Protein AF-A0A3Q0CL57-F1 (afdb_monomer)

Foldseek 3Di:
DDDDDDPDDPVVVVVVVPDDPPPPDPPPCPVVVVVVVVVVVVVVVVVCVVVVVVVVVVVVVVCVVVVVVCVVVVCPPPPPPPPDDDDPDDDLVSLCVVLVHDSPDDPVSSVVSVVVVCVVVPVVVVD

Radius of gyration: 49.81 Å; Cα contacts (8 Å, |Δi|>4): 18; chains: 1; bounding box: 84×33×140 Å

pLDDT: mean 76.53, std 18.04, range [35.81, 96.81]

Solvent-accessible surface area (backbone atoms only — not comparable to full-atom values): 8117 Å² total; per-residue (Å²): 133,90,82,87,80,85,91,75,77,78,70,66,62,69,64,64,77,70,65,76,79,78,78,70,73,70,95,72,72,66,52,61,67,56,55,50,48,53,50,52,50,51,51,51,53,51,51,52,52,51,53,51,53,53,51,53,65,61,42,58,64,49,49,52,52,51,51,52,50,48,48,59,61,75,42,69,65,77,65,81,64,81,85,75,79,82,68,97,63,91,42,68,65,54,53,18,62,75,50,74,46,62,79,85,58,54,73,69,60,51,54,52,34,49,53,53,51,48,68,73,67,34,76,91,71,75,118

Mean predicted aligned error: 19.65 Å

Nearest PDB structures (foldseek):
  6f08-assembly1_A  TM=1.823E-01  e=7.101E+00  Homo sapiens

Secondary structure (DSSP, 8-state):
---------SSTTTSGGGPPP-----TT---HHHHHHHHHHHHHHHHHHHHHHHHHHHHHHHHHHHHHHHHHHHS--------SS--SS--HHHHHHHHTS-TT--HHHHHHHHHHHHHHS-GGG--

Structure (mmCIF, N/CA/C/O backbone):
data_AF-A0A3Q0CL57-F1
#
_entry.id   AF-A0A3Q0CL57-F1
#
loop_
_atom_site.group_PDB
_atom_site.id
_atom_site.type_symbol
_atom_site.label_atom_id
_atom_site.label_alt_id
_atom_site.label_comp_id
_atom_site.label_asym_id
_atom_site.label_entity_id
_atom_site.label_seq_id
_atom_site.pdbx_PDB_ins_code
_atom_site.Cartn_x
_atom_site.Cartn_y
_atom_site.Cartn_z
_atom_site.occupancy
_atom_site.B_iso_or_equiv
_atom_site.auth_seq_id
_atom_site.auth_comp_id
_atom_site.auth_asym_id
_atom_site.auth_atom_id
_atom_site.pdbx_PDB_model_num
ATOM 1 N N . MET A 1 1 ? 60.963 -27.888 -113.041 1.00 37.59 1 MET A N 1
ATOM 2 C CA . MET A 1 1 ? 61.344 -26.590 -112.445 1.00 37.59 1 MET A CA 1
ATOM 3 C C . MET A 1 1 ? 60.180 -25.626 -112.591 1.00 37.59 1 MET A C 1
ATOM 5 O O . MET A 1 1 ? 59.725 -25.489 -113.714 1.00 37.59 1 MET A O 1
ATOM 9 N N . ALA A 1 2 ? 59.796 -24.994 -111.471 1.00 40.41 2 ALA A N 1
ATOM 10 C CA . ALA A 1 2 ? 59.163 -23.669 -111.335 1.00 40.41 2 ALA A CA 1
ATOM 11 C C . ALA A 1 2 ? 57.761 -23.439 -111.946 1.00 40.41 2 ALA A C 1
ATOM 13 O O . ALA A 1 2 ? 57.467 -23.939 -113.016 1.00 40.41 2 ALA A O 1
ATOM 14 N N . THR A 1 3 ? 56.835 -22.643 -111.406 1.00 42.09 3 THR A N 1
ATOM 15 C CA . THR A 1 3 ? 56.542 -22.008 -110.099 1.00 42.09 3 THR A CA 1
ATOM 16 C C . THR A 1 3 ? 55.230 -21.236 -110.312 1.00 42.09 3 THR A C 1
ATOM 18 O O . THR A 1 3 ? 55.023 -20.709 -111.401 1.00 42.09 3 THR A O 1
ATOM 21 N N . GLY A 1 4 ? 54.442 -21.042 -109.251 1.00 35.81 4 GLY A N 1
ATOM 22 C CA . GLY A 1 4 ? 53.439 -19.969 -109.155 1.00 35.81 4 GLY A CA 1
ATOM 23 C C . GLY A 1 4 ? 52.026 -20.434 -109.508 1.00 35.81 4 GLY A C 1
ATOM 24 O O . GLY A 1 4 ? 51.805 -21.039 -110.543 1.00 35.81 4 GLY A O 1
ATOM 25 N N . GLY A 1 5 ? 51.007 -20.244 -108.682 1.00 39.03 5 GLY A N 1
ATOM 26 C CA . GLY A 1 5 ? 50.812 -19.222 -107.656 1.00 39.03 5 GLY A CA 1
ATOM 27 C C . GLY A 1 5 ? 49.404 -18.680 -107.886 1.00 39.03 5 GLY A C 1
ATOM 28 O O . GLY A 1 5 ? 49.144 -18.080 -108.923 1.00 39.03 5 GLY A O 1
ATOM 29 N N . GLY A 1 6 ? 48.480 -19.012 -106.983 1.00 49.56 6 GLY A N 1
ATOM 30 C CA . GLY A 1 6 ? 47.045 -18.819 -107.168 1.00 49.56 6 GLY A CA 1
ATOM 31 C C . GLY A 1 6 ? 46.614 -17.361 -107.329 1.00 49.56 6 GLY A C 1
ATOM 32 O O . GLY A 1 6 ? 47.195 -16.454 -106.741 1.00 49.56 6 GLY A O 1
ATOM 33 N N . VAL A 1 7 ? 45.530 -17.163 -108.080 1.00 47.75 7 VAL A N 1
ATOM 34 C CA . VAL A 1 7 ? 44.780 -15.902 -108.122 1.00 47.75 7 VAL A CA 1
ATOM 35 C C . VAL A 1 7 ? 43.392 -16.164 -107.545 1.00 47.75 7 VAL A C 1
ATOM 37 O O . VAL A 1 7 ? 42.390 -16.231 -108.248 1.00 47.75 7 VAL A O 1
ATOM 40 N N . ALA A 1 8 ? 43.355 -16.368 -106.232 1.00 56.56 8 ALA A N 1
ATOM 41 C CA . ALA A 1 8 ? 42.172 -16.111 -105.426 1.00 56.56 8 ALA A CA 1
ATOM 42 C C . ALA A 1 8 ? 42.371 -14.754 -104.734 1.00 56.56 8 ALA A C 1
ATOM 44 O O . ALA A 1 8 ? 43.501 -14.361 -104.459 1.00 56.56 8 ALA A O 1
ATOM 45 N N . SER A 1 9 ? 41.275 -14.070 -104.419 1.00 58.75 9 SER A N 1
ATOM 46 C CA . SER A 1 9 ? 41.227 -12.858 -103.585 1.00 58.75 9 SER A CA 1
ATOM 47 C C . SER A 1 9 ? 41.610 -11.531 -104.243 1.00 58.75 9 SER A C 1
ATOM 49 O O . SER A 1 9 ? 42.675 -10.967 -104.009 1.00 58.75 9 SER A O 1
ATOM 51 N N . ARG A 1 10 ? 40.636 -10.926 -104.933 1.00 56.88 10 ARG A N 1
ATOM 52 C CA . ARG A 1 10 ? 40.488 -9.455 -104.933 1.00 56.88 10 ARG A CA 1
ATOM 53 C C . ARG A 1 10 ? 39.124 -8.953 -104.448 1.00 56.88 10 ARG A C 1
ATOM 55 O O . ARG A 1 10 ? 39.043 -7.812 -104.010 1.00 56.88 10 ARG A O 1
ATOM 62 N N . GLU A 1 11 ? 38.091 -9.797 -104.409 1.00 55.69 11 GLU A N 1
ATOM 63 C CA . GLU A 1 11 ? 36.780 -9.429 -103.837 1.00 55.69 11 GLU A CA 1
ATOM 64 C C . GLU A 1 11 ? 36.650 -9.761 -102.342 1.00 55.69 11 GLU A C 1
ATOM 66 O O . GLU A 1 11 ? 36.037 -8.997 -101.600 1.00 55.69 11 GLU A O 1
ATOM 71 N N . GLY A 1 12 ? 37.317 -10.817 -101.857 1.00 56.66 12 GLY A N 1
ATOM 72 C CA . GLY A 1 12 ? 37.305 -11.197 -100.435 1.00 56.66 12 GLY A CA 1
ATOM 73 C C . GLY A 1 12 ? 38.021 -10.216 -99.496 1.00 56.66 12 GLY A C 1
ATOM 74 O O . GLY A 1 12 ? 37.795 -10.245 -98.291 1.00 56.66 12 GLY A O 1
ATOM 75 N N . LEU A 1 13 ? 38.851 -9.316 -100.034 1.00 54.38 13 LEU A N 1
ATOM 76 C CA . LEU A 1 13 ? 39.576 -8.317 -99.240 1.00 54.38 13 LEU A CA 1
ATOM 77 C C . LEU A 1 13 ? 38.745 -7.061 -98.950 1.00 54.38 13 LEU A C 1
ATOM 79 O O . LEU A 1 13 ? 39.041 -6.362 -97.990 1.00 54.38 13 LEU A O 1
ATOM 83 N N . ARG A 1 14 ? 37.675 -6.795 -99.716 1.00 57.12 14 ARG A N 1
ATOM 84 C CA . ARG A 1 14 ? 36.785 -5.645 -99.462 1.00 57.12 14 ARG A CA 1
ATOM 85 C C . ARG A 1 14 ? 35.783 -5.896 -98.333 1.00 57.12 14 ARG A C 1
ATOM 87 O O . ARG A 1 14 ? 35.290 -4.948 -97.738 1.00 57.12 14 ARG A O 1
ATOM 94 N N . TYR A 1 15 ? 35.512 -7.163 -98.014 1.00 55.62 15 TYR A N 1
ATOM 95 C CA . TYR A 1 15 ? 34.658 -7.558 -96.887 1.00 55.62 15 TYR A CA 1
ATOM 96 C C . TYR A 1 15 ? 35.423 -7.682 -95.560 1.00 55.62 15 TYR A C 1
ATOM 98 O O . TYR A 1 15 ? 34.807 -7.663 -94.499 1.00 55.62 15 TYR A O 1
ATOM 106 N N . ALA A 1 16 ? 36.756 -7.772 -95.601 1.00 56.25 16 ALA A N 1
ATOM 107 C CA . ALA A 1 16 ? 37.589 -7.855 -94.402 1.00 56.25 16 ALA A CA 1
ATOM 108 C C . ALA A 1 16 ? 37.779 -6.496 -93.698 1.00 56.25 16 ALA A C 1
ATOM 110 O O . ALA A 1 16 ? 38.084 -6.466 -92.509 1.00 56.25 16 ALA A O 1
ATOM 111 N N . GLU A 1 17 ? 37.558 -5.377 -94.398 1.00 57.62 17 GLU A N 1
ATOM 112 C CA . GLU A 1 17 ? 37.671 -4.021 -93.831 1.00 57.62 17 GLU A CA 1
ATOM 113 C C . GLU A 1 17 ? 36.427 -3.559 -93.049 1.00 57.62 17 GLU A C 1
ATOM 115 O O . GLU A 1 17 ? 36.458 -2.502 -92.426 1.00 57.62 17 GLU A O 1
ATOM 120 N N . TYR A 1 18 ? 35.352 -4.354 -93.011 1.00 56.44 18 TYR A N 1
ATOM 121 C CA . TYR A 1 18 ? 34.119 -4.049 -92.267 1.00 56.44 18 TYR A CA 1
ATOM 122 C C . TYR A 1 18 ? 33.903 -4.968 -91.055 1.00 56.44 18 TYR A C 1
ATOM 124 O O . TYR A 1 18 ? 32.776 -5.333 -90.721 1.00 56.44 18 TYR A O 1
ATOM 132 N N . LEU A 1 19 ? 34.977 -5.351 -90.363 1.00 61.03 19 LEU A N 1
ATOM 133 C CA . LEU A 1 19 ? 34.835 -5.942 -89.034 1.00 61.03 19 LEU A CA 1
ATOM 134 C C . LEU A 1 19 ? 34.600 -4.814 -88.017 1.00 61.03 19 LEU A C 1
ATOM 136 O O . LEU A 1 19 ? 35.477 -3.959 -87.864 1.00 61.03 19 LEU A O 1
ATOM 140 N N . PRO A 1 20 ? 33.446 -4.773 -87.318 1.00 61.50 20 PRO A N 1
ATOM 141 C CA . PRO A 1 20 ? 33.276 -3.837 -86.218 1.00 61.50 20 PRO A CA 1
ATOM 142 C C . PRO A 1 20 ? 34.378 -4.106 -85.188 1.00 61.50 20 PRO A C 1
ATOM 144 O O . PRO A 1 20 ? 34.726 -5.273 -84.965 1.00 61.50 20 PRO A O 1
ATOM 147 N N . PRO A 1 21 ? 34.947 -3.063 -84.557 1.00 56.28 21 PRO A N 1
ATOM 148 C CA . PRO A 1 21 ? 35.914 -3.269 -83.497 1.00 56.28 21 PRO A CA 1
ATOM 149 C C . PRO A 1 21 ? 35.262 -4.173 -82.453 1.00 56.28 21 PRO A C 1
ATOM 151 O O . PRO A 1 21 ? 34.196 -3.853 -81.925 1.00 56.28 21 PRO A O 1
ATOM 154 N N . SER A 1 22 ? 35.884 -5.326 -82.187 1.00 54.50 22 SER A N 1
ATOM 155 C CA . SER A 1 22 ? 35.578 -6.099 -80.992 1.00 54.50 22 SER A CA 1
ATOM 156 C C . SER A 1 22 ? 35.754 -5.131 -79.836 1.00 54.50 22 SER A C 1
ATOM 158 O O . SER A 1 22 ? 36.866 -4.674 -79.566 1.00 54.50 22 SER A O 1
ATOM 160 N N . THR A 1 23 ? 34.642 -4.735 -79.224 1.00 58.84 23 THR A N 1
ATOM 161 C CA . THR A 1 23 ? 34.646 -3.971 -77.989 1.00 58.84 23 THR A CA 1
ATOM 162 C C . THR A 1 23 ? 35.293 -4.875 -76.955 1.00 58.84 23 THR A C 1
ATOM 164 O O . THR A 1 23 ? 34.615 -5.687 -76.321 1.00 58.84 23 THR A O 1
ATOM 167 N N . GLY A 1 24 ? 36.619 -4.786 -76.844 1.00 54.41 24 GLY A N 1
ATOM 168 C CA . GLY A 1 24 ? 37.347 -5.288 -75.698 1.00 54.41 24 GLY A CA 1
ATOM 169 C C . GLY A 1 24 ? 36.616 -4.748 -74.485 1.00 54.41 24 GLY A C 1
ATOM 170 O O . GLY A 1 24 ? 36.499 -3.532 -74.315 1.00 54.41 24 GLY A O 1
ATOM 171 N N . LYS A 1 25 ? 36.012 -5.654 -73.713 1.00 61.19 25 LYS A N 1
ATOM 172 C CA . LYS A 1 25 ? 35.486 -5.299 -72.402 1.00 61.19 25 LYS A CA 1
ATOM 173 C C . LYS A 1 25 ? 36.639 -4.619 -71.668 1.00 61.19 25 LYS A C 1
ATOM 175 O O . LYS A 1 25 ? 37.733 -5.176 -71.668 1.00 61.19 25 LYS A O 1
ATOM 180 N N . PRO A 1 26 ? 36.446 -3.415 -71.122 1.00 55.72 26 PRO A N 1
ATOM 181 C CA . PRO A 1 26 ? 37.505 -2.785 -70.364 1.00 55.72 26 PRO A CA 1
ATOM 182 C C . PRO A 1 26 ? 37.817 -3.692 -69.172 1.00 55.72 26 PRO A C 1
ATOM 184 O O . PRO A 1 26 ? 36.954 -3.908 -68.324 1.00 55.72 26 PRO A O 1
ATOM 187 N N . ASP A 1 27 ? 39.054 -4.184 -69.083 1.00 55.69 27 ASP A N 1
AT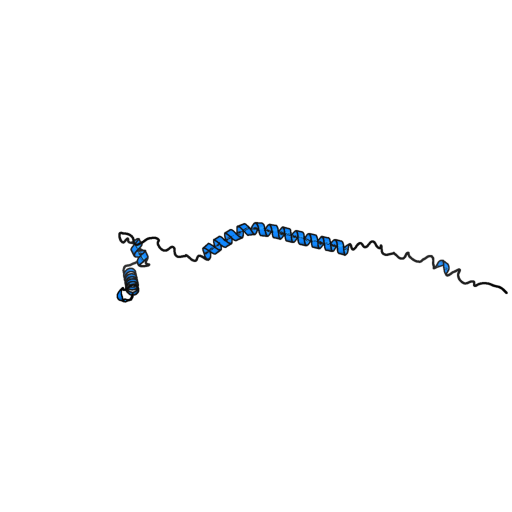OM 188 C CA . ASP A 1 27 ? 39.599 -4.948 -67.944 1.00 55.69 27 ASP A CA 1
ATOM 189 C C . ASP A 1 27 ? 39.754 -4.081 -66.670 1.00 55.69 27 ASP A C 1
ATOM 191 O O . ASP A 1 27 ? 40.553 -4.354 -65.779 1.00 55.69 27 ASP A O 1
ATOM 195 N N . ALA A 1 28 ? 38.969 -3.006 -66.586 1.00 58.94 28 ALA A N 1
ATOM 196 C CA . ALA A 1 28 ? 38.838 -2.102 -65.460 1.00 58.94 28 ALA A CA 1
ATOM 197 C C . ALA A 1 28 ? 37.406 -2.122 -64.902 1.00 58.94 28 ALA A C 1
ATOM 199 O O . ALA A 1 28 ? 36.945 -1.122 -64.355 1.00 58.94 28 ALA A O 1
ATOM 200 N N . ASP A 1 29 ? 36.701 -3.254 -64.995 1.00 53.47 29 ASP A N 1
ATOM 201 C CA . ASP A 1 29 ? 35.563 -3.523 -64.110 1.00 53.47 29 ASP A CA 1
ATOM 202 C C . ASP A 1 29 ? 36.127 -3.872 -62.720 1.00 53.47 29 ASP A C 1
ATOM 204 O O . ASP A 1 29 ? 36.053 -5.001 -62.246 1.00 53.47 29 ASP A O 1
ATOM 208 N N . ILE A 1 30 ? 36.808 -2.899 -62.097 1.00 60.59 30 ILE A N 1
ATOM 209 C CA . ILE A 1 30 ? 37.158 -2.930 -60.676 1.00 60.59 30 ILE A CA 1
ATOM 210 C C . ILE A 1 30 ? 35.822 -3.057 -59.977 1.00 60.59 30 ILE A C 1
ATOM 212 O O . ILE A 1 30 ? 35.117 -2.056 -59.897 1.00 60.59 30 ILE A O 1
ATOM 216 N N . ASP A 1 31 ? 35.485 -4.278 -59.557 1.00 62.53 31 ASP A N 1
ATOM 217 C CA . ASP A 1 31 ? 34.192 -4.751 -59.071 1.00 62.53 31 ASP A CA 1
ATOM 218 C C . ASP A 1 31 ? 33.347 -3.649 -58.420 1.00 62.53 31 ASP A C 1
ATOM 220 O O . ASP A 1 31 ? 33.216 -3.560 -57.195 1.00 62.53 31 ASP A O 1
ATOM 224 N N . HIS A 1 32 ? 32.730 -2.782 -59.228 1.00 63.47 32 HIS A N 1
ATOM 225 C CA . HIS A 1 32 ? 32.005 -1.628 -58.706 1.00 63.47 32 HIS A CA 1
ATOM 226 C C . HIS A 1 32 ? 30.784 -2.131 -5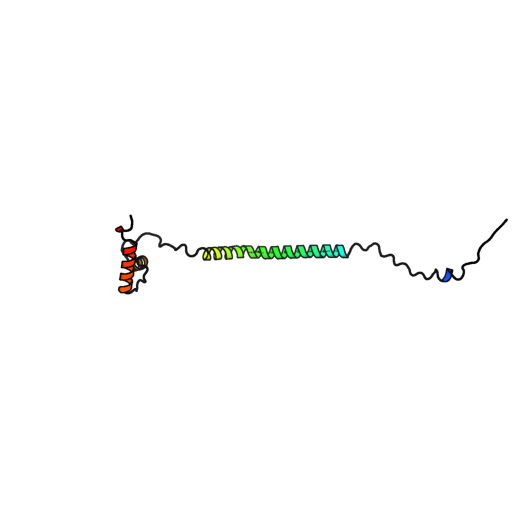7.939 1.00 63.47 32 HIS A C 1
ATOM 228 O O . HIS A 1 32 ? 30.326 -1.500 -56.988 1.00 63.47 32 HIS A O 1
ATOM 234 N N . ALA A 1 33 ? 30.306 -3.321 -58.307 1.00 66.88 33 ALA A N 1
ATOM 235 C CA . ALA A 1 33 ? 29.348 -4.105 -57.557 1.00 66.88 33 ALA A CA 1
ATOM 236 C C . ALA A 1 33 ? 29.877 -4.534 -56.175 1.00 66.88 33 ALA A C 1
ATOM 238 O O . ALA A 1 33 ? 29.152 -4.379 -55.194 1.00 66.88 33 ALA A O 1
ATOM 239 N N . ALA A 1 34 ? 31.113 -5.030 -56.054 1.00 74.12 34 ALA A N 1
ATOM 240 C CA . ALA A 1 34 ? 31.694 -5.405 -54.762 1.00 74.12 34 ALA A CA 1
ATOM 241 C C . ALA A 1 34 ? 32.012 -4.174 -53.900 1.00 74.12 34 ALA A C 1
ATOM 243 O O . ALA A 1 34 ? 31.645 -4.148 -52.728 1.00 74.12 34 ALA A O 1
ATOM 244 N N . GLY A 1 35 ? 32.576 -3.111 -54.482 1.00 80.75 35 GLY A N 1
ATOM 245 C CA . GLY A 1 35 ? 32.821 -1.842 -53.792 1.00 80.75 35 GLY A CA 1
ATOM 246 C C . GLY A 1 35 ? 31.534 -1.200 -53.263 1.00 80.75 35 GLY A C 1
ATOM 247 O O . GLY A 1 35 ? 31.462 -0.826 -52.094 1.00 80.75 35 GLY A O 1
ATOM 248 N N . ARG A 1 36 ? 30.465 -1.153 -54.072 1.00 81.81 36 ARG A N 1
ATOM 249 C CA . ARG A 1 36 ? 29.143 -0.662 -53.631 1.00 81.81 36 ARG A CA 1
ATOM 250 C C . ARG A 1 36 ? 28.544 -1.526 -52.524 1.00 81.81 36 ARG A C 1
ATOM 252 O O . ARG A 1 36 ? 27.955 -0.979 -51.597 1.00 81.81 36 ARG A O 1
ATOM 259 N N . ARG A 1 37 ? 28.704 -2.854 -52.589 1.00 85.69 37 ARG A N 1
ATOM 260 C CA . ARG A 1 37 ? 28.251 -3.774 -51.530 1.00 85.69 37 ARG A CA 1
ATOM 261 C C . ARG A 1 37 ? 29.009 -3.538 -50.228 1.00 85.69 37 ARG A C 1
ATOM 263 O O . ARG A 1 37 ? 28.375 -3.448 -49.186 1.00 85.69 37 ARG A O 1
ATOM 270 N N . LEU A 1 38 ? 30.329 -3.372 -50.281 1.00 90.62 38 LEU A N 1
ATOM 271 C CA . LEU A 1 38 ? 31.148 -3.080 -49.102 1.00 90.62 38 LEU A CA 1
ATOM 272 C C . LEU A 1 38 ? 30.776 -1.734 -48.468 1.00 90.62 38 LEU A C 1
ATOM 274 O O . LEU A 1 38 ? 30.635 -1.655 -47.250 1.00 90.62 38 LEU A O 1
ATOM 278 N N . ILE A 1 39 ? 30.534 -0.703 -49.282 1.00 89.88 39 ILE A N 1
ATOM 279 C CA . ILE A 1 39 ? 30.074 0.607 -48.799 1.00 89.88 39 ILE A CA 1
ATOM 280 C C . ILE A 1 39 ? 28.676 0.499 -48.177 1.00 89.88 39 ILE A C 1
ATOM 282 O O . ILE A 1 39 ? 28.453 1.011 -47.083 1.00 89.88 39 ILE A O 1
ATOM 286 N N . ALA A 1 40 ? 27.740 -0.196 -48.830 1.00 92.50 40 ALA A N 1
ATOM 287 C CA . ALA A 1 40 ? 26.384 -0.381 -48.315 1.00 92.50 40 ALA A CA 1
ATOM 288 C C . ALA A 1 40 ? 26.369 -1.160 -46.990 1.00 92.50 40 ALA A C 1
ATOM 290 O O . ALA A 1 40 ? 25.672 -0.774 -46.053 1.00 92.50 40 ALA A O 1
ATOM 291 N N . VAL A 1 41 ? 27.177 -2.219 -46.887 1.00 95.31 41 VAL A N 1
ATOM 292 C CA . VAL A 1 41 ? 27.338 -2.998 -45.652 1.00 95.31 41 VAL A CA 1
ATOM 293 C C . VAL A 1 41 ? 27.978 -2.144 -44.557 1.00 95.31 41 VAL A C 1
ATOM 295 O O . VAL A 1 41 ? 27.462 -2.108 -43.442 1.00 95.31 41 VAL A O 1
ATOM 298 N N . GLY A 1 42 ? 29.042 -1.399 -44.870 1.00 94.94 42 GLY A N 1
ATOM 299 C CA . GLY A 1 42 ? 29.700 -0.501 -43.918 1.00 94.94 42 GLY A CA 1
ATOM 300 C C . GLY A 1 42 ? 28.760 0.578 -43.372 1.00 94.94 42 GLY A C 1
ATOM 301 O O . GLY A 1 42 ? 28.693 0.783 -42.161 1.00 94.94 42 GLY A O 1
ATOM 302 N N . LEU A 1 43 ? 27.973 1.214 -44.245 1.00 96.12 43 LEU A N 1
ATOM 303 C CA . LEU A 1 43 ? 26.977 2.216 -43.854 1.00 96.12 43 LEU A CA 1
ATOM 304 C C . LEU A 1 43 ? 25.839 1.610 -43.024 1.00 96.12 43 LEU A C 1
ATOM 306 O O . LEU A 1 43 ? 25.417 2.216 -42.040 1.00 96.12 43 LE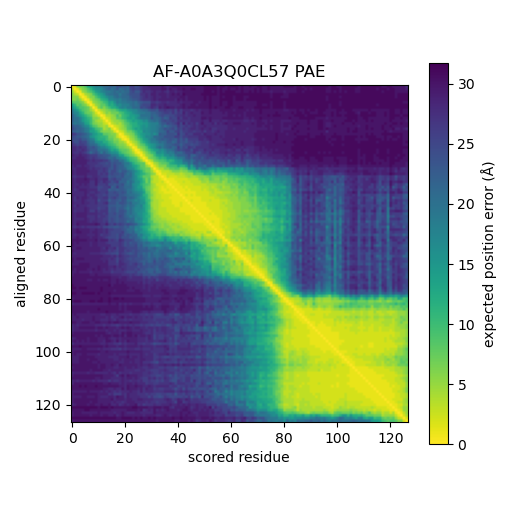U A O 1
ATOM 310 N N . GLY A 1 44 ? 25.374 0.408 -43.371 1.00 96.62 44 GLY A N 1
ATOM 311 C CA . GLY A 1 44 ? 24.351 -0.300 -42.602 1.00 96.62 44 GLY A CA 1
ATOM 312 C C . GLY A 1 44 ? 24.810 -0.617 -41.178 1.00 96.62 44 GLY A C 1
ATOM 313 O O . GLY A 1 44 ? 24.106 -0.309 -40.217 1.00 96.62 44 GLY A O 1
ATOM 314 N N . VAL A 1 45 ? 26.021 -1.161 -41.025 1.00 96.56 45 VAL A N 1
ATOM 315 C CA . VAL A 1 45 ? 26.601 -1.464 -39.705 1.00 96.56 45 VAL A CA 1
ATOM 316 C C . VAL A 1 45 ? 26.810 -0.185 -38.891 1.00 96.56 45 VAL A C 1
ATOM 318 O O . VAL A 1 45 ? 26.462 -0.152 -37.710 1.00 96.56 45 VAL A O 1
ATOM 321 N N . ALA A 1 46 ? 27.310 0.887 -39.515 1.00 95.19 46 ALA A N 1
ATOM 322 C CA . ALA A 1 46 ? 27.493 2.174 -38.850 1.00 95.19 46 ALA A CA 1
ATOM 323 C C . ALA A 1 46 ? 26.160 2.762 -38.352 1.00 95.19 46 ALA A C 1
ATOM 325 O O . ALA A 1 46 ? 26.077 3.200 -37.205 1.00 95.19 46 ALA A O 1
ATOM 326 N N . ALA A 1 47 ? 25.105 2.714 -39.172 1.00 96.25 47 ALA A N 1
ATOM 327 C CA . ALA A 1 47 ? 23.778 3.199 -38.801 1.00 96.25 47 ALA A CA 1
ATOM 328 C C . ALA A 1 47 ? 23.179 2.407 -37.628 1.00 96.25 47 ALA A C 1
ATOM 330 O O . ALA A 1 47 ? 22.684 3.005 -36.671 1.00 96.25 47 ALA A O 1
ATOM 331 N N . VAL A 1 48 ? 23.276 1.072 -37.657 1.00 96.81 48 VAL A N 1
ATOM 332 C CA . VAL A 1 48 ? 22.796 0.206 -36.567 1.00 96.81 48 VAL A CA 1
ATOM 333 C C . VAL A 1 48 ? 23.564 0.472 -35.273 1.00 96.81 48 VAL A C 1
ATOM 335 O O . VAL A 1 48 ? 22.950 0.606 -34.215 1.00 96.81 48 VAL A O 1
ATOM 338 N N . ALA A 1 49 ? 24.890 0.610 -35.341 1.00 95.00 49 ALA A N 1
ATOM 339 C CA . ALA A 1 49 ? 25.713 0.910 -34.172 1.00 95.00 49 ALA A CA 1
ATOM 340 C C . ALA A 1 49 ? 25.361 2.272 -33.549 1.00 95.00 49 ALA A C 1
ATOM 342 O O . ALA A 1 49 ? 25.250 2.379 -32.326 1.00 95.00 49 ALA A O 1
ATOM 343 N N . PHE A 1 50 ? 25.133 3.302 -34.370 1.00 94.38 50 PHE A N 1
ATOM 344 C CA . PHE A 1 50 ? 24.772 4.638 -33.890 1.00 94.38 50 PHE A CA 1
ATOM 345 C C . PHE A 1 50 ? 23.362 4.681 -33.288 1.00 94.38 50 PHE A C 1
ATOM 347 O O . PHE A 1 50 ? 23.171 5.221 -32.197 1.00 94.38 50 PHE A O 1
ATOM 354 N N . ALA A 1 51 ? 22.386 4.057 -33.955 1.00 94.44 51 ALA A N 1
ATOM 355 C CA . ALA A 1 51 ? 21.019 3.948 -33.452 1.00 94.44 51 ALA A CA 1
ATOM 356 C C . ALA A 1 51 ? 20.964 3.147 -32.141 1.00 94.44 51 ALA A C 1
ATOM 358 O O . ALA A 1 51 ? 20.343 3.583 -31.170 1.00 94.44 51 ALA A O 1
ATOM 359 N N . GLY A 1 52 ? 21.683 2.021 -32.074 1.00 93.94 52 GLY A N 1
ATOM 360 C CA . GLY A 1 52 ? 21.820 1.216 -30.862 1.00 93.94 52 GLY A CA 1
ATOM 361 C C . GLY A 1 52 ? 22.491 1.983 -29.721 1.00 93.94 52 GLY A C 1
ATOM 362 O O . GLY A 1 52 ? 22.021 1.929 -28.586 1.00 93.94 52 GLY A O 1
ATOM 363 N N . ARG A 1 53 ? 23.542 2.765 -30.008 1.00 89.12 53 ARG A N 1
ATOM 364 C CA . ARG A 1 53 ? 24.221 3.605 -29.008 1.00 89.12 53 ARG A CA 1
ATOM 365 C C . ARG A 1 53 ? 23.287 4.658 -28.417 1.00 89.12 53 ARG A C 1
ATOM 367 O O . ARG A 1 53 ? 23.303 4.858 -27.203 1.00 89.12 53 ARG A O 1
ATOM 374 N N . TYR A 1 54 ? 22.477 5.299 -29.255 1.00 89.38 54 TYR A N 1
ATOM 375 C CA . TYR A 1 54 ? 21.529 6.323 -28.825 1.00 89.38 54 TYR A CA 1
ATOM 376 C C . TYR A 1 54 ? 20.383 5.726 -27.997 1.00 89.38 54 TYR A C 1
ATOM 378 O O . TYR A 1 54 ? 20.085 6.213 -26.905 1.00 89.38 54 TYR A O 1
ATOM 386 N N . ALA A 1 55 ? 19.809 4.608 -28.454 1.00 88.19 55 ALA A N 1
ATOM 387 C CA . ALA A 1 55 ? 18.789 3.872 -27.709 1.00 88.19 55 ALA A CA 1
ATOM 388 C C . ALA A 1 55 ? 19.310 3.408 -26.336 1.00 88.19 55 ALA A C 1
ATOM 390 O O . ALA A 1 55 ? 18.664 3.646 -25.319 1.00 88.19 55 ALA A O 1
ATOM 391 N N . PHE A 1 56 ? 20.523 2.844 -26.278 1.00 83.94 56 PHE A N 1
ATOM 392 C CA . PHE A 1 56 ? 21.134 2.377 -25.030 1.00 83.94 56 PHE A CA 1
ATOM 393 C C . PHE A 1 56 ? 21.413 3.514 -24.035 1.00 83.94 56 PHE A C 1
ATOM 395 O O . PHE A 1 56 ? 21.297 3.327 -22.825 1.00 83.94 56 PHE A O 1
ATOM 402 N N . GLN A 1 57 ? 21.756 4.711 -24.519 1.00 78.12 57 GLN A N 1
ATOM 403 C CA . GLN A 1 57 ? 21.976 5.871 -23.655 1.00 78.12 57 GLN A CA 1
ATOM 404 C C . GLN A 1 57 ? 20.671 6.383 -23.028 1.00 78.12 57 GLN A C 1
ATOM 406 O O . GLN A 1 57 ? 20.671 6.772 -21.860 1.00 78.12 57 GLN A O 1
ATOM 411 N N . MET A 1 58 ? 19.562 6.309 -23.767 1.00 77.69 58 MET A N 1
ATOM 412 C CA . MET A 1 58 ? 18.227 6.668 -23.277 1.00 77.69 58 MET A CA 1
ATOM 413 C C . MET A 1 58 ? 17.595 5.579 -22.395 1.00 77.69 58 MET A C 1
ATOM 415 O O . MET A 1 58 ? 16.747 5.885 -21.558 1.00 77.69 58 MET A O 1
ATOM 419 N N . TRP A 1 59 ? 18.013 4.317 -22.533 1.00 72.81 59 TRP A N 1
ATOM 420 C CA . TRP A 1 59 ? 17.482 3.203 -21.739 1.00 72.81 59 TRP A CA 1
ATOM 421 C C . TRP A 1 59 ? 18.060 3.110 -20.323 1.00 72.81 59 TRP A C 1
ATOM 423 O O . TRP A 1 59 ? 17.342 2.691 -19.423 1.00 72.81 59 TRP A O 1
ATOM 433 N N . LYS A 1 60 ? 19.292 3.574 -20.066 1.00 70.56 60 LYS A N 1
ATOM 434 C CA . LYS A 1 60 ? 19.885 3.558 -18.710 1.00 70.56 60 LYS A CA 1
ATOM 435 C C . LYS A 1 60 ? 19.063 4.276 -17.620 1.00 70.56 60 LYS A C 1
ATOM 437 O O . LYS A 1 60 ? 18.857 3.677 -16.566 1.00 70.56 60 LYS A O 1
ATOM 442 N N . PRO A 1 61 ? 18.576 5.519 -17.813 1.00 68.06 61 PRO A N 1
ATOM 443 C CA . PRO A 1 61 ? 17.718 6.166 -16.815 1.00 68.06 61 PRO A CA 1
ATOM 444 C C . PRO A 1 61 ? 16.330 5.514 -16.734 1.00 68.06 61 PRO A C 1
ATOM 446 O O . PRO A 1 61 ? 15.733 5.460 -15.661 1.00 68.06 61 PRO A O 1
ATOM 449 N N . LEU A 1 62 ? 15.828 4.970 -17.848 1.00 71.44 62 LEU A N 1
ATOM 450 C CA . LEU A 1 62 ? 14.539 4.285 -17.887 1.00 71.44 62 LEU A CA 1
ATOM 451 C C . LEU A 1 62 ? 14.578 2.961 -17.112 1.00 71.44 62 LEU A C 1
ATOM 453 O O . LEU A 1 62 ? 13.628 2.652 -16.402 1.00 71.44 62 LEU A O 1
ATOM 457 N N . GLU A 1 63 ? 15.683 2.218 -17.170 1.00 65.69 63 GLU A N 1
ATOM 458 C CA . GLU A 1 63 ? 15.884 1.013 -16.361 1.00 65.69 63 GLU A CA 1
ATOM 459 C C . GLU A 1 63 ? 15.841 1.316 -14.866 1.00 65.69 63 GLU A C 1
ATOM 461 O O . GLU A 1 63 ? 15.231 0.561 -14.118 1.00 65.69 63 GLU A O 1
ATOM 466 N N . GLN A 1 64 ? 16.424 2.424 -14.404 1.00 65.06 64 GLN A N 1
ATOM 467 C CA . GLN A 1 64 ? 16.359 2.796 -12.987 1.00 65.06 64 GLN A CA 1
ATOM 468 C C . GLN A 1 64 ? 14.927 3.115 -12.560 1.00 65.06 64 GLN A C 1
ATOM 470 O O . GLN A 1 64 ? 14.463 2.602 -11.549 1.00 65.06 64 GLN A O 1
ATOM 475 N N . VAL A 1 65 ? 14.178 3.863 -13.370 1.00 70.56 65 VAL A N 1
ATOM 476 C CA . VAL A 1 65 ? 12.772 4.161 -13.067 1.00 70.56 65 VAL A CA 1
ATOM 477 C C . VAL A 1 65 ? 11.921 2.894 -13.123 1.00 70.56 65 VAL A C 1
ATOM 479 O O . VAL A 1 65 ? 11.126 2.655 -12.219 1.00 70.56 65 VAL A O 1
ATOM 482 N N . ILE A 1 66 ? 12.098 2.033 -14.128 1.00 71.94 66 ILE A N 1
ATOM 483 C CA . ILE A 1 66 ? 11.356 0.771 -14.239 1.00 71.94 66 ILE A CA 1
ATOM 484 C C . ILE A 1 66 ? 11.735 -0.176 -13.104 1.00 71.94 66 ILE A C 1
ATOM 486 O O . ILE A 1 66 ? 10.848 -0.808 -12.549 1.00 71.94 66 ILE A O 1
ATOM 490 N N . THR A 1 67 ? 13.004 -0.267 -12.709 1.00 67.81 67 THR A N 1
ATOM 491 C CA . THR A 1 67 ? 13.438 -1.130 -11.599 1.00 67.81 67 THR A CA 1
ATOM 492 C C . THR A 1 67 ? 13.007 -0.585 -10.245 1.00 67.81 67 THR A C 1
ATOM 494 O O . THR A 1 67 ? 12.604 -1.372 -9.397 1.00 67.81 67 THR A O 1
ATOM 497 N N . GLU A 1 68 ? 12.999 0.730 -10.027 1.00 62.44 68 GLU A N 1
ATOM 498 C CA . GLU A 1 68 ? 12.426 1.342 -8.824 1.00 62.44 68 GLU A CA 1
ATOM 499 C C . GLU A 1 68 ? 10.908 1.156 -8.767 1.00 62.44 68 GLU A C 1
ATOM 501 O O . GLU A 1 68 ? 10.358 0.827 -7.714 1.00 62.44 68 GLU A O 1
ATOM 506 N N . THR A 1 69 ? 10.225 1.286 -9.904 1.00 62.84 69 THR A N 1
ATOM 507 C CA . THR A 1 69 ? 8.776 1.072 -10.006 1.00 62.84 69 THR A CA 1
ATOM 508 C C . THR A 1 69 ? 8.440 -0.410 -9.839 1.00 62.84 69 THR A C 1
ATOM 510 O O . THR A 1 69 ? 7.557 -0.759 -9.064 1.00 62.84 69 THR A O 1
ATOM 513 N N . ALA A 1 70 ? 9.205 -1.307 -10.459 1.00 65.25 70 ALA A N 1
ATOM 514 C CA . ALA A 1 70 ? 9.085 -2.749 -10.292 1.00 65.25 70 ALA A CA 1
ATOM 515 C C . ALA A 1 70 ? 9.452 -3.182 -8.873 1.00 65.25 70 ALA A C 1
ATOM 517 O O . ALA A 1 70 ? 8.805 -4.074 -8.350 1.00 65.25 70 ALA A O 1
ATOM 518 N N . ARG A 1 71 ? 10.414 -2.543 -8.197 1.00 61.56 71 ARG A N 1
ATOM 519 C CA . ARG A 1 71 ? 10.677 -2.782 -6.771 1.00 61.56 71 ARG A CA 1
ATOM 520 C C . ARG A 1 71 ? 9.540 -2.283 -5.895 1.00 61.56 71 ARG A C 1
ATOM 522 O O . ARG A 1 71 ? 9.204 -2.985 -4.958 1.00 61.56 71 ARG A O 1
ATOM 529 N N . LYS A 1 72 ? 8.909 -1.146 -6.207 1.00 58.72 72 LYS A N 1
ATOM 530 C CA . LYS A 1 72 ? 7.711 -0.664 -5.494 1.00 58.72 72 LYS A CA 1
ATOM 531 C C . LYS A 1 72 ? 6.487 -1.555 -5.703 1.00 58.72 72 LYS A C 1
ATOM 533 O O . LYS A 1 72 ? 5.689 -1.695 -4.783 1.00 58.72 72 LYS A O 1
ATOM 538 N N . ILE A 1 73 ? 6.340 -2.151 -6.886 1.00 61.38 73 ILE A N 1
ATOM 539 C CA . ILE A 1 73 ? 5.229 -3.056 -7.219 1.00 61.38 73 ILE A CA 1
ATOM 540 C C . ILE A 1 73 ? 5.505 -4.485 -6.707 1.00 61.38 73 ILE A C 1
ATOM 542 O O . ILE A 1 73 ? 4.606 -5.136 -6.186 1.00 61.38 73 ILE A O 1
ATOM 546 N N . SER A 1 74 ? 6.752 -4.957 -6.805 1.00 55.47 74 SER A N 1
ATOM 547 C CA . SER A 1 74 ? 7.237 -6.266 -6.326 1.00 55.47 74 SER A CA 1
ATOM 548 C C . SER A 1 74 ? 7.605 -6.265 -4.837 1.00 55.47 74 SER A C 1
ATOM 550 O O . SER A 1 74 ? 7.888 -7.307 -4.253 1.00 55.47 74 SER A O 1
ATOM 552 N N . SER A 1 75 ? 7.530 -5.109 -4.176 1.00 52.22 75 SER A N 1
ATOM 553 C CA . SER A 1 75 ? 7.246 -5.020 -2.750 1.00 52.22 75 SER A CA 1
ATOM 554 C C . SER A 1 75 ? 5.730 -4.880 -2.583 1.00 52.22 75 SER A C 1
ATOM 556 O O . SER A 1 75 ? 5.254 -3.764 -2.347 1.00 52.22 75 SER A O 1
ATOM 558 N N . PRO A 1 76 ? 4.929 -5.956 -2.712 1.00 50.81 76 PRO A N 1
ATOM 559 C CA . PRO A 1 76 ? 3.559 -5.909 -2.247 1.00 50.81 76 PRO A CA 1
ATOM 560 C C . PRO A 1 76 ? 3.689 -5.739 -0.745 1.00 50.81 76 PRO A C 1
ATOM 562 O O . PRO A 1 76 ? 3.992 -6.712 -0.071 1.00 50.81 76 PRO A O 1
ATOM 565 N N . SER A 1 77 ? 3.615 -4.497 -0.258 1.00 55.28 77 SER A N 1
ATOM 566 C CA . SER A 1 77 ? 3.551 -4.153 1.157 1.00 55.28 77 SER A CA 1
ATOM 567 C C . SER A 1 77 ? 4.228 -5.209 2.035 1.00 55.28 77 SER A C 1
ATOM 569 O O . SER A 1 77 ? 3.542 -6.089 2.563 1.00 55.28 77 SER A O 1
ATOM 571 N N . LEU A 1 78 ? 5.556 -5.163 2.207 1.00 55.56 78 LEU A N 1
ATOM 572 C CA . LEU A 1 78 ? 6.066 -5.665 3.481 1.00 55.56 78 LEU A CA 1
ATOM 573 C C . LEU A 1 78 ? 5.317 -4.814 4.485 1.00 55.56 78 LEU A C 1
ATOM 575 O O . LEU A 1 78 ? 5.597 -3.618 4.585 1.00 55.56 78 LEU A O 1
ATOM 579 N N . SER A 1 79 ? 4.230 -5.381 5.016 1.00 58.81 79 SER A N 1
ATOM 580 C CA . SER A 1 79 ? 3.235 -4.686 5.803 1.00 58.81 79 SER A CA 1
ATOM 581 C C . SER A 1 79 ? 4.056 -3.876 6.763 1.00 58.81 79 SER A C 1
ATOM 583 O O . SER A 1 79 ? 4.873 -4.467 7.472 1.00 58.81 79 SER A O 1
ATOM 585 N N . SER A 1 80 ? 3.974 -2.548 6.683 1.00 63.88 80 SER A N 1
ATOM 586 C CA . SER A 1 80 ? 4.650 -1.717 7.660 1.00 63.88 80 SER A CA 1
ATOM 587 C C . SER A 1 80 ? 3.972 -2.073 8.970 1.00 63.88 80 SER A C 1
ATOM 589 O O . SER A 1 80 ? 2.942 -1.498 9.313 1.00 63.88 80 SER A O 1
ATOM 591 N N . TYR A 1 81 ? 4.486 -3.110 9.631 1.00 72.00 81 TYR A N 1
ATOM 592 C CA . TYR A 1 81 ? 4.031 -3.559 10.919 1.00 72.00 81 TYR A CA 1
ATOM 593 C C . TYR A 1 81 ? 4.105 -2.321 11.789 1.00 72.00 81 TYR A C 1
ATOM 595 O O . TYR A 1 81 ? 5.055 -1.533 11.675 1.00 72.00 81 TYR A O 1
ATOM 603 N N . TYR A 1 82 ? 3.058 -2.095 12.575 1.00 77.38 82 TYR A N 1
ATOM 604 C CA . TYR A 1 82 ? 3.051 -0.972 13.491 1.00 77.38 82 TYR A CA 1
ATOM 605 C C . TYR A 1 82 ? 4.312 -1.082 14.352 1.00 77.38 82 TYR A C 1
ATOM 607 O O . TYR A 1 82 ? 4.506 -2.065 15.062 1.00 77.38 82 TYR A O 1
ATOM 615 N N . LYS A 1 83 ? 5.234 -0.133 14.160 1.00 82.69 83 LYS A N 1
ATOM 616 C CA . LYS A 1 83 ? 6.556 -0.178 14.781 1.00 82.69 83 LYS A CA 1
ATOM 617 C C . LYS A 1 83 ? 6.402 0.221 16.245 1.00 82.69 83 LYS A C 1
ATOM 619 O O . LYS A 1 83 ? 5.893 1.304 16.518 1.00 82.69 83 LYS A O 1
ATOM 624 N N . GLY A 1 84 ? 6.875 -0.626 17.156 1.00 87.56 84 GLY A N 1
ATOM 625 C CA . GLY A 1 84 ? 6.804 -0.405 18.602 1.00 87.56 84 GLY A CA 1
ATOM 626 C C . GLY A 1 84 ? 6.002 -1.486 19.329 1.00 87.56 84 GLY A C 1
ATOM 627 O O . GLY A 1 84 ? 5.643 -2.503 18.742 1.00 87.56 84 GLY A O 1
ATOM 628 N N . GLY A 1 85 ? 5.771 -1.273 20.625 1.00 90.19 85 GLY A N 1
ATOM 629 C CA . GLY A 1 85 ? 4.873 -2.091 21.443 1.00 90.19 85 GLY A CA 1
ATOM 630 C C . GLY A 1 85 ? 3.467 -1.494 21.525 1.00 90.19 85 GLY A C 1
ATOM 631 O O . GLY A 1 85 ? 3.124 -0.585 20.769 1.00 90.19 85 GLY A O 1
ATOM 632 N N . PHE A 1 86 ? 2.676 -1.990 22.475 1.00 91.94 86 PHE A N 1
ATOM 633 C CA . PHE A 1 86 ? 1.403 -1.364 22.828 1.00 91.94 86 PHE A CA 1
ATOM 634 C C . PHE A 1 86 ? 1.623 0.016 23.463 1.00 91.94 86 PHE A C 1
ATOM 636 O O . PHE A 1 86 ? 2.643 0.265 24.114 1.00 91.94 86 PHE A O 1
ATOM 643 N N . GLU A 1 87 ? 0.661 0.916 23.283 1.00 90.94 87 GLU A N 1
ATOM 644 C CA . GLU A 1 87 ? 0.616 2.187 23.992 1.00 90.94 87 GLU A CA 1
ATOM 645 C C . GLU A 1 87 ? 0.510 1.927 25.503 1.00 90.94 87 GLU A C 1
ATOM 647 O O . GLU A 1 87 ? -0.132 0.983 25.965 1.00 90.94 87 GLU A O 1
ATOM 652 N N . GLN A 1 88 ? 1.125 2.796 26.309 1.00 94.06 88 GLN A N 1
ATOM 653 C CA . GLN A 1 88 ? 1.120 2.652 27.770 1.00 94.06 88 GLN A CA 1
ATOM 654 C C . GLN A 1 88 ? -0.303 2.658 28.358 1.00 94.06 88 GLN A C 1
ATOM 656 O O . GLN A 1 88 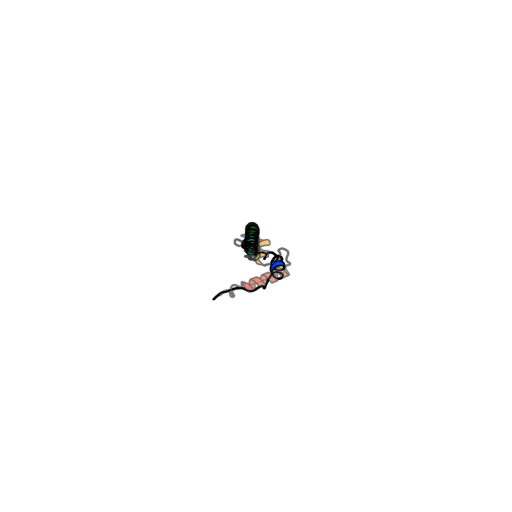? -0.568 2.021 29.377 1.00 94.06 88 GLN A O 1
ATOM 661 N N . LYS A 1 89 ? -1.223 3.387 27.716 1.00 94.75 89 LYS A N 1
ATOM 662 C CA . LYS A 1 89 ? -2.642 3.440 28.060 1.00 94.75 89 LYS A CA 1
ATOM 663 C C . LYS A 1 89 ? -3.451 3.094 26.821 1.00 94.75 89 LYS A C 1
ATOM 665 O O . LYS A 1 89 ? -3.336 3.784 25.817 1.00 94.75 89 LYS A O 1
ATOM 670 N N . MET A 1 90 ? -4.325 2.096 26.939 1.00 94.50 90 MET A N 1
ATOM 671 C CA . MET A 1 90 ? -5.161 1.628 25.834 1.00 94.50 90 MET A CA 1
ATOM 672 C C . MET A 1 90 ? -6.002 2.765 25.238 1.00 94.50 90 MET A C 1
ATOM 674 O O . MET A 1 90 ? -6.964 3.239 25.856 1.00 94.50 90 MET A O 1
ATOM 678 N N . SER A 1 91 ? -5.653 3.193 24.025 1.00 94.75 91 SER A N 1
ATOM 679 C CA . SER A 1 91 ? -6.396 4.222 23.299 1.00 94.75 91 SER A CA 1
ATOM 680 C C . SER A 1 91 ? -7.479 3.614 22.409 1.00 94.75 91 SER A C 1
ATOM 682 O O . SER A 1 91 ? -7.431 2.449 22.008 1.00 94.75 91 SER A O 1
ATOM 684 N N . ARG A 1 92 ? -8.495 4.415 22.050 1.00 92.81 92 ARG A N 1
ATOM 685 C CA . ARG A 1 92 ? -9.541 3.963 21.110 1.00 92.81 92 ARG A CA 1
ATOM 686 C C . ARG A 1 92 ? -8.961 3.581 19.749 1.00 92.81 92 ARG A C 1
ATOM 688 O O . ARG A 1 92 ? -9.471 2.667 19.106 1.00 92.81 92 ARG A O 1
ATOM 695 N N . ARG A 1 93 ? -7.915 4.288 19.314 1.00 92.38 93 ARG A N 1
ATOM 696 C CA . ARG A 1 93 ? -7.239 4.028 18.043 1.00 92.38 93 ARG A CA 1
ATOM 697 C C . ARG A 1 93 ? -6.498 2.701 18.102 1.00 92.38 93 ARG A C 1
ATOM 699 O O . ARG A 1 93 ? -6.697 1.867 17.225 1.00 92.38 93 ARG A O 1
ATOM 706 N N . GLU A 1 94 ? -5.721 2.474 19.149 1.00 92.81 94 GLU A N 1
ATOM 707 C CA . GLU A 1 94 ? -5.021 1.212 19.345 1.00 92.81 94 GLU A CA 1
ATOM 708 C C . GLU A 1 94 ? -5.988 0.025 19.437 1.00 92.81 94 GLU A C 1
ATOM 710 O O . GLU A 1 94 ? -5.836 -0.946 18.702 1.00 92.81 94 GLU A O 1
ATOM 715 N N . ALA A 1 95 ? -7.052 0.127 20.238 1.00 94.69 95 ALA A N 1
ATOM 716 C CA . ALA A 1 95 ? -8.058 -0.930 20.342 1.00 94.69 95 ALA A CA 1
ATOM 717 C C . ALA A 1 95 ? -8.685 -1.272 18.978 1.00 94.69 95 ALA A C 1
ATOM 719 O O . ALA A 1 95 ? -8.941 -2.438 18.680 1.00 94.69 95 ALA A O 1
ATOM 720 N N . SER A 1 96 ? -8.901 -0.263 18.128 1.00 94.19 96 SER A N 1
ATOM 721 C CA . SER A 1 96 ? -9.414 -0.461 16.769 1.00 94.19 96 SER A CA 1
ATOM 722 C C . SER A 1 96 ? -8.426 -1.225 15.874 1.00 94.19 96 SER A C 1
ATOM 724 O O . SER A 1 96 ? -8.841 -2.122 15.138 1.00 94.19 96 SER A O 1
ATOM 726 N N . LEU A 1 97 ? -7.122 -0.949 16.010 1.00 92.62 97 LEU A N 1
ATOM 727 C CA . LEU A 1 97 ? -6.049 -1.652 15.302 1.00 92.62 97 LEU A CA 1
ATOM 728 C C . LEU A 1 97 ? -5.905 -3.100 15.787 1.00 92.62 97 LEU A C 1
ATOM 730 O O . LEU A 1 97 ? -5.834 -4.006 14.963 1.00 92.62 97 LEU A O 1
ATOM 734 N N . ILE A 1 98 ? -5.946 -3.328 17.104 1.00 93.31 98 ILE A N 1
ATOM 735 C CA . ILE A 1 98 ? -5.889 -4.668 17.709 1.00 93.31 98 ILE A CA 1
ATOM 736 C C . ILE A 1 98 ? -7.080 -5.521 17.258 1.00 93.31 98 ILE A C 1
ATOM 738 O O . ILE A 1 98 ? -6.913 -6.680 16.887 1.00 93.31 98 ILE A O 1
ATOM 742 N N . LEU A 1 99 ? -8.292 -4.955 17.285 1.00 94.69 99 LEU A N 1
ATOM 743 C CA . LEU A 1 99 ? -9.517 -5.671 16.924 1.00 94.69 99 LEU A CA 1
ATOM 744 C C . LEU A 1 99 ? -9.731 -5.812 15.408 1.00 94.69 99 LEU A C 1
ATOM 746 O O . LEU A 1 99 ? -10.613 -6.566 14.991 1.00 94.69 99 LEU A O 1
ATOM 750 N N . GLY A 1 100 ? -8.980 -5.078 14.581 1.00 92.75 100 GLY A N 1
ATOM 751 C CA . GLY A 1 100 ? -9.178 -5.036 13.131 1.00 92.75 100 GLY A CA 1
ATOM 752 C C . GLY A 1 100 ? -10.529 -4.433 12.724 1.00 92.75 100 GLY A C 1
ATOM 753 O O . GLY A 1 100 ? -11.160 -4.885 11.766 1.00 92.75 100 GLY A O 1
ATOM 754 N N . VAL A 1 101 ? -11.022 -3.441 13.473 1.00 95.44 101 VAL A N 1
ATOM 755 C CA . VAL A 1 101 ? -12.305 -2.767 13.208 1.00 95.44 101 VAL A CA 1
ATOM 756 C C . VAL A 1 101 ? -12.119 -1.257 13.093 1.00 95.44 101 VAL A C 1
ATOM 758 O O . VAL A 1 101 ? -11.158 -0.698 13.602 1.00 95.44 101 VAL A O 1
ATOM 761 N N . SER A 1 102 ? -13.060 -0.572 12.437 1.00 93.19 102 SER A N 1
ATOM 762 C CA . SER A 1 102 ? -13.073 0.898 12.408 1.00 93.19 102 SER A CA 1
ATOM 763 C C . SER A 1 102 ? -13.279 1.466 13.824 1.00 93.19 102 SER A C 1
ATOM 765 O O . SER A 1 102 ? -14.073 0.895 14.578 1.00 93.19 102 SER A O 1
ATOM 767 N N . PRO A 1 103 ? -12.653 2.603 14.189 1.00 91.75 103 PRO A N 1
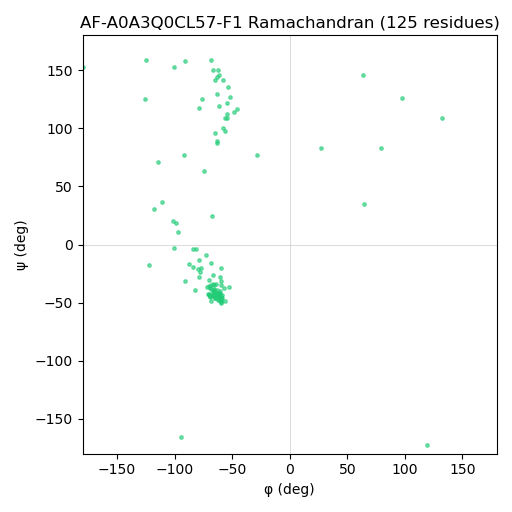ATOM 768 C CA . PRO A 1 103 ? -12.880 3.266 15.479 1.00 91.75 103 PRO A CA 1
ATOM 769 C C . PRO A 1 103 ? -14.343 3.686 15.700 1.00 91.75 103 PRO A C 1
ATOM 771 O O . PRO A 1 103 ? -14.764 3.857 16.843 1.00 91.75 103 PRO A O 1
ATOM 774 N N . SER A 1 104 ? -15.128 3.802 14.624 1.00 93.56 104 SER A N 1
ATOM 775 C CA . SER A 1 104 ? -16.564 4.112 14.658 1.00 93.56 104 SER A CA 1
ATOM 776 C C . SER A 1 104 ? -17.457 2.864 14.571 1.00 93.56 104 SER A C 1
ATOM 778 O O . SER A 1 104 ? -18.660 2.975 14.344 1.00 93.56 104 SER A O 1
ATOM 780 N N . ALA A 1 105 ? -16.895 1.656 14.689 1.00 92.75 105 ALA A N 1
ATOM 781 C CA . ALA A 1 105 ? -17.660 0.417 14.586 1.00 92.75 105 ALA A CA 1
ATOM 782 C C . ALA A 1 105 ? -18.678 0.265 15.732 1.00 92.75 105 ALA A C 1
ATOM 784 O O . ALA A 1 105 ? -18.402 0.556 16.893 1.00 92.75 105 ALA A O 1
ATOM 785 N N . GLY A 1 106 ? -19.864 -0.258 15.409 1.00 95.56 106 GLY A N 1
ATOM 786 C CA . GLY A 1 106 ? -20.913 -0.511 16.397 1.00 95.56 106 GLY A CA 1
ATOM 787 C C . GLY A 1 106 ? -20.577 -1.643 17.379 1.00 95.56 106 GLY A C 1
ATOM 788 O O . GLY A 1 106 ? -19.801 -2.555 17.078 1.00 95.56 106 GLY A O 1
ATOM 789 N N . LYS A 1 107 ? -21.243 -1.636 18.544 1.00 95.25 107 LYS A N 1
ATOM 790 C CA . LYS A 1 107 ? -21.022 -2.599 19.645 1.00 95.25 107 LYS A CA 1
ATOM 791 C C . LYS A 1 107 ? -21.111 -4.068 19.210 1.00 95.25 107 LYS A C 1
ATOM 793 O O . LYS A 1 107 ? -20.358 -4.896 19.712 1.00 95.25 107 LYS A O 1
ATOM 798 N N . ALA A 1 108 ? -22.006 -4.401 18.278 1.00 96.25 108 ALA A N 1
ATOM 799 C CA . ALA A 1 108 ? -22.152 -5.768 17.774 1.00 96.25 108 ALA A CA 1
ATOM 800 C C . ALA A 1 108 ? -20.878 -6.265 17.066 1.00 96.25 108 ALA A C 1
ATOM 802 O O . ALA A 1 108 ? -20.380 -7.340 17.393 1.00 96.25 108 ALA A O 1
ATOM 803 N N . LYS A 1 109 ? -20.301 -5.453 16.169 1.00 95.25 109 LYS A N 1
ATOM 804 C CA . LYS A 1 109 ? -19.072 -5.791 15.433 1.00 95.25 109 LYS A CA 1
ATOM 805 C C . LYS A 1 109 ? -17.868 -5.902 16.369 1.00 95.25 109 LYS A C 1
ATOM 807 O O . LYS A 1 109 ? -17.075 -6.827 16.223 1.00 95.25 109 LYS A O 1
ATOM 812 N N . ILE A 1 110 ? -17.784 -5.014 17.363 1.00 96.00 110 ILE A N 1
ATOM 813 C CA 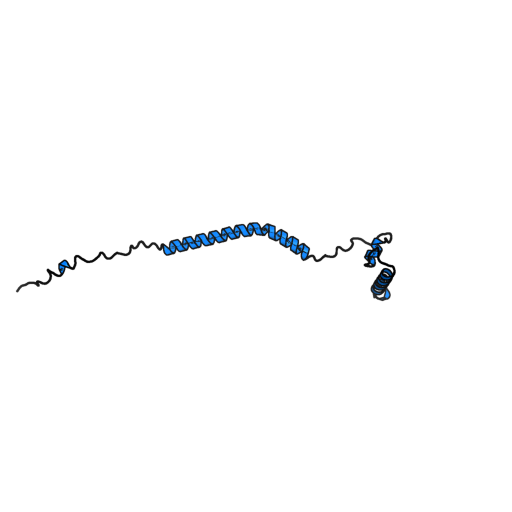. ILE A 1 110 ? -16.738 -5.044 18.395 1.00 96.00 110 ILE A CA 1
ATOM 814 C C . ILE A 1 110 ? -16.786 -6.360 19.182 1.00 96.00 110 ILE A C 1
ATOM 816 O O . ILE A 1 110 ? -15.762 -7.024 19.306 1.00 96.00 110 ILE A O 1
ATOM 820 N N . ARG A 1 111 ? -17.965 -6.785 19.664 1.00 96.25 111 ARG A N 1
ATOM 821 C CA . ARG A 1 111 ? -18.108 -8.049 20.413 1.00 96.25 111 ARG A CA 1
ATOM 822 C C . ARG A 1 111 ? -17.704 -9.265 19.586 1.00 96.25 111 ARG A C 1
ATOM 824 O O . ARG A 1 111 ? -17.012 -10.144 20.092 1.00 96.25 111 ARG A O 1
ATOM 831 N N . THR A 1 112 ? -18.112 -9.308 18.321 1.00 96.75 112 THR A N 1
ATOM 832 C CA . THR A 1 112 ? -17.764 -10.413 17.422 1.00 96.75 112 THR A CA 1
A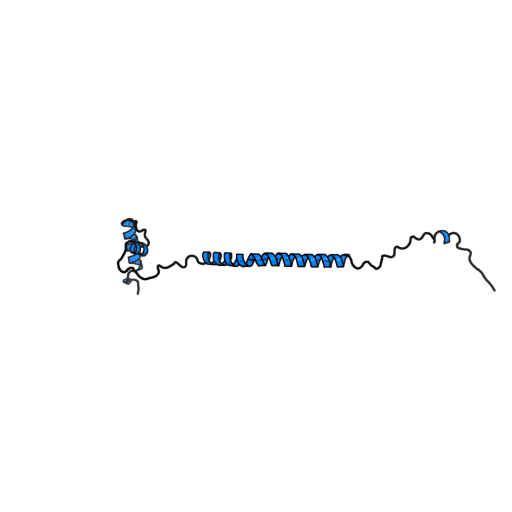TOM 833 C C . THR A 1 112 ? -16.260 -10.465 17.156 1.00 96.75 112 THR A C 1
ATOM 835 O O . THR A 1 112 ? -15.666 -11.537 17.253 1.00 96.75 112 THR A O 1
ATOM 838 N N . ALA A 1 113 ? -15.631 -9.319 16.874 1.00 96.75 113 ALA A N 1
ATOM 839 C CA . ALA A 1 113 ? -14.186 -9.233 16.664 1.00 96.75 113 ALA A CA 1
ATOM 840 C C . ALA A 1 113 ? -13.405 -9.633 17.925 1.00 96.75 113 ALA A C 1
ATOM 842 O O . ALA A 1 113 ? -12.486 -10.446 17.851 1.00 96.75 113 ALA A O 1
ATOM 843 N N . HIS A 1 114 ? -13.834 -9.144 19.091 1.00 96.06 114 HIS A N 1
ATOM 844 C CA . HIS A 1 114 ? -13.244 -9.496 20.377 1.00 96.06 114 HIS A CA 1
ATOM 845 C C . HIS A 1 114 ? -13.333 -11.004 20.656 1.00 96.06 114 HIS A C 1
ATOM 847 O O . HIS A 1 114 ? -12.316 -11.632 20.939 1.00 96.06 114 HIS A O 1
ATOM 853 N N . LYS A 1 115 ? -14.519 -11.613 20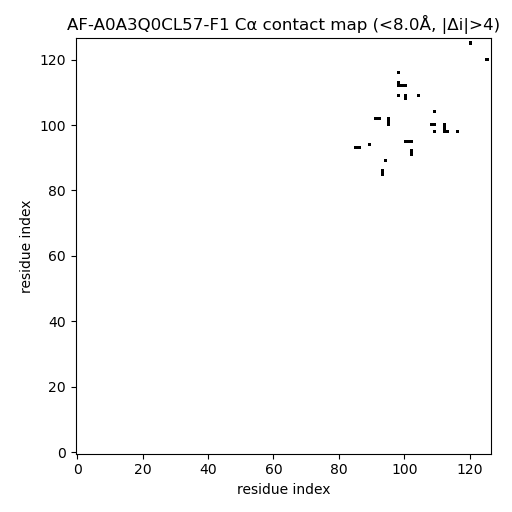.487 1.00 96.38 115 LYS A N 1
ATOM 854 C CA . LYS A 1 115 ? -14.706 -13.066 20.647 1.00 96.38 115 LYS A CA 1
ATOM 855 C C . LYS A 1 115 ? -13.807 -13.853 19.693 1.00 96.38 115 LYS A C 1
ATOM 857 O O . LYS A 1 115 ? -13.190 -14.829 20.105 1.00 96.38 115 LYS A O 1
ATOM 862 N N . ARG A 1 116 ? -13.711 -13.423 18.431 1.00 95.31 116 ARG A N 1
ATOM 863 C CA . ARG A 1 116 ? -12.861 -14.069 17.423 1.00 95.31 116 ARG A CA 1
ATOM 864 C C . ARG A 1 116 ? -11.391 -14.062 17.843 1.00 95.31 116 ARG A C 1
ATOM 866 O O . ARG A 1 116 ? -10.765 -15.115 17.830 1.00 95.31 116 ARG A O 1
ATOM 873 N N . ILE A 1 117 ? -10.863 -12.906 18.238 1.00 94.62 117 ILE A N 1
ATOM 874 C CA . ILE A 1 117 ? -9.455 -12.756 18.636 1.00 94.62 117 ILE A CA 1
ATOM 875 C C . ILE A 1 117 ? -9.157 -13.529 19.921 1.00 94.62 117 ILE A C 1
ATOM 877 O O . ILE A 1 117 ? -8.144 -14.217 19.993 1.00 94.62 117 ILE A O 1
ATOM 881 N N . MET A 1 118 ? -10.055 -13.488 20.906 1.00 94.44 118 MET A N 1
ATOM 882 C CA . MET A 1 118 ? -9.894 -14.223 22.161 1.00 94.44 118 MET A CA 1
ATOM 883 C C . MET A 1 118 ? -9.822 -15.738 21.941 1.00 94.44 118 MET A C 1
ATOM 885 O O . MET A 1 118 ? -9.003 -16.405 22.556 1.00 94.44 118 MET A O 1
ATOM 889 N N . ILE A 1 119 ? -10.661 -16.285 21.055 1.00 92.94 119 ILE A N 1
ATOM 890 C CA . ILE A 1 119 ? -10.668 -17.722 20.740 1.00 92.94 119 ILE A CA 1
ATOM 891 C C . ILE A 1 119 ? -9.399 -18.141 19.991 1.00 92.94 119 ILE A C 1
ATOM 893 O O . ILE A 1 119 ? -8.948 -19.275 20.168 1.00 92.94 119 ILE A O 1
ATOM 897 N N . LEU A 1 120 ? -8.867 -17.266 19.133 1.00 91.56 120 LEU A N 1
ATOM 898 C CA . LEU A 1 120 ? -7.631 -17.508 18.386 1.00 91.56 120 LEU A CA 1
ATOM 899 C C . LEU A 1 120 ? -6.407 -17.479 19.306 1.00 91.56 120 LEU A C 1
ATOM 901 O O . LEU A 1 120 ? -5.573 -18.368 19.220 1.00 91.56 120 LEU A O 1
ATOM 905 N N . ASN A 1 121 ? -6.346 -16.505 20.215 1.00 92.94 121 ASN A N 1
ATOM 906 C CA . ASN A 1 121 ? -5.211 -16.284 21.116 1.00 92.94 121 ASN A CA 1
ATOM 907 C C . ASN A 1 121 ? -5.424 -16.877 22.519 1.00 92.94 121 ASN A C 1
ATOM 909 O O . ASN A 1 121 ? -4.788 -16.438 23.476 1.00 92.94 121 ASN A 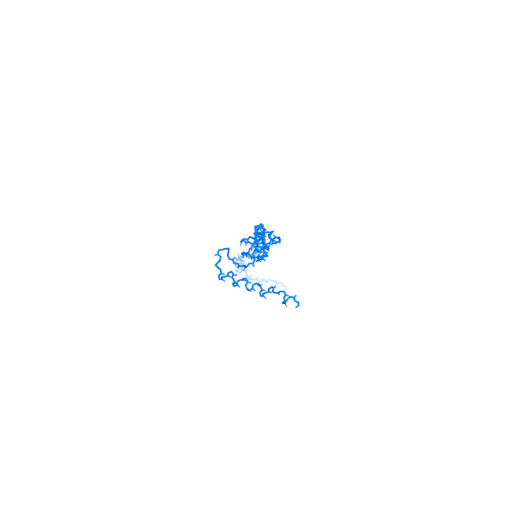O 1
ATOM 913 N N . HIS A 1 122 ? -6.362 -17.813 22.680 1.00 93.56 122 HIS A N 1
ATOM 914 C CA . HIS A 1 122 ? -6.691 -18.359 23.995 1.00 93.56 122 HIS A CA 1
ATOM 915 C C . HIS A 1 122 ? -5.463 -19.082 24.584 1.00 93.56 122 HIS A C 1
ATOM 917 O O . HIS A 1 122 ? -4.899 -19.928 23.886 1.00 93.56 122 HIS A O 1
ATOM 923 N N . PRO A 1 123 ? -5.043 -18.795 25.833 1.00 91.25 123 PRO A N 1
ATOM 924 C CA . PRO A 1 123 ? -3.800 -19.334 26.397 1.00 91.25 123 PRO A CA 1
ATOM 925 C C . PRO A 1 123 ? -3.791 -20.865 26.473 1.00 91.25 123 PRO A C 1
ATOM 927 O O . PRO A 1 123 ? -2.738 -21.481 26.329 1.00 91.25 123 PRO A O 1
ATOM 930 N N . ASP A 1 124 ? -4.966 -21.481 26.603 1.00 94.12 124 ASP A N 1
ATOM 931 C CA . ASP A 1 124 ? -5.114 -22.937 26.679 1.00 94.12 124 ASP A CA 1
ATOM 932 C C . ASP A 1 124 ? -4.874 -23.649 25.335 1.00 94.12 124 ASP A C 1
ATOM 934 O O . ASP A 1 124 ? -4.799 -24.872 25.292 1.00 94.12 124 ASP A O 1
ATOM 938 N N . LYS A 1 125 ? -4.750 -22.902 24.228 1.00 81.12 125 LYS A N 1
ATOM 939 C CA . LYS A 1 125 ? -4.472 -23.442 22.884 1.00 81.12 125 LYS A CA 1
ATOM 940 C C . LYS A 1 125 ? -3.010 -23.307 22.453 1.00 81.12 125 LYS A C 1
ATOM 942 O O . LYS A 1 125 ? -2.674 -23.708 21.345 1.00 81.12 125 LYS A O 1
ATOM 947 N N . GLY A 1 126 ? -2.173 -22.678 23.277 1.00 69.06 126 GLY A N 1
ATOM 948 C CA . GLY A 1 126 ? -0.800 -22.297 22.937 1.00 69.06 126 GLY A CA 1
ATOM 949 C C . GLY A 1 126 ? 0.286 -23.217 23.497 1.00 69.06 126 GLY A C 1
ATOM 950 O O . GLY A 1 126 ? 1.420 -22.764 23.632 1.00 69.06 126 GLY A O 1
ATOM 951 N N . ARG A 1 127 ? -0.052 -24.458 23.866 1.00 55.16 127 ARG A N 1
ATOM 952 C CA . ARG A 1 127 ? 0.907 -25.508 24.238 1.00 55.16 127 ARG A CA 1
ATOM 953 C C . ARG A 1 127 ? 0.838 -26.662 23.254 1.00 55.16 127 ARG A C 1
ATOM 955 O O . ARG A 1 127 ? -0.283 -26.925 22.767 1.00 55.16 127 ARG A O 1
#

Sequence (127 aa):
MATGGGVASREGLRYAEYLPPSTGKPDADIDHAAGRRLIAVGLGVAAVAFAGRYAFQMWKPLEQVITETARKISSPSLSSYYKGGFEQKMSRREASLILGVSPSAGKAKIRTAHKRIMILNHPDKGR